Protein AF-A0A7H4PY98-F1 (afdb_monomer_lite)

Structure (mmCIF, N/CA/C/O backbone):
data_AF-A0A7H4PY98-F1
#
_entry.id   AF-A0A7H4PY98-F1
#
loop_
_atom_site.group_PDB
_atom_site.id
_atom_site.type_symbol
_atom_site.label_atom_id
_atom_site.label_alt_id
_atom_site.label_comp_id
_atom_site.label_asym_id
_atom_site.label_entity_id
_atom_site.label_seq_id
_atom_site.pdbx_PDB_ins_code
_atom_site.Cartn_x
_atom_site.Cartn_y
_atom_site.Cartn_z
_atom_site.occupancy
_atom_site.B_iso_or_equiv
_atom_site.auth_seq_id
_atom_site.auth_comp_id
_atom_site.auth_asym_id
_atom_site.auth_atom_id
_atom_site.pdbx_PDB_model_num
ATOM 1 N N . TRP A 1 1 ? -11.458 8.640 9.382 1.00 49.38 1 TRP A N 1
ATOM 2 C CA . TRP A 1 1 ? -10.167 9.128 9.898 1.00 49.38 1 TRP A CA 1
ATOM 3 C C . TRP A 1 1 ? -9.731 8.378 11.158 1.00 49.38 1 TRP A C 1
ATOM 5 O O . TRP A 1 1 ? -8.549 8.415 11.449 1.00 49.38 1 TRP A O 1
ATOM 15 N N . ASP A 1 2 ? -10.620 7.648 11.847 1.00 54.41 2 ASP A N 1
ATOM 16 C CA . ASP A 1 2 ? -10.265 6.823 13.019 1.00 54.41 2 ASP A CA 1
ATOM 17 C C . ASP A 1 2 ? -9.567 5.486 12.720 1.00 54.41 2 ASP A C 1
ATOM 19 O O . ASP A 1 2 ? -8.939 4.917 13.608 1.00 54.41 2 ASP A O 1
ATOM 23 N N . ASP A 1 3 ? -9.642 4.972 11.488 1.00 58.78 3 ASP A N 1
ATOM 24 C CA . ASP A 1 3 ? -9.021 3.691 11.145 1.00 58.78 3 ASP A CA 1
ATOM 25 C C . ASP A 1 3 ? -7.643 3.920 10.505 1.00 58.78 3 ASP A C 1
ATOM 27 O O . ASP A 1 3 ? -7.515 4.214 9.310 1.00 58.78 3 ASP A O 1
ATOM 31 N N . ALA A 1 4 ? -6.588 3.811 11.320 1.00 63.62 4 ALA A N 1
ATOM 32 C CA . ALA A 1 4 ? -5.194 3.943 10.883 1.00 63.62 4 ALA A CA 1
ATOM 33 C C . ALA A 1 4 ? -4.862 3.003 9.707 1.00 63.62 4 ALA A C 1
ATOM 35 O O . ALA A 1 4 ? -4.023 3.318 8.861 1.00 63.62 4 ALA A O 1
ATOM 36 N N . THR A 1 5 ? -5.587 1.890 9.603 1.00 61.88 5 THR A N 1
ATOM 37 C CA . THR A 1 5 ? -5.480 0.907 8.525 1.00 61.88 5 THR A CA 1
ATOM 38 C C . THR A 1 5 ? -5.905 1.437 7.155 1.00 61.88 5 THR A C 1
ATOM 40 O O . THR A 1 5 ? -5.516 0.869 6.140 1.00 61.88 5 THR A O 1
ATOM 43 N N . GLU A 1 6 ? -6.695 2.510 7.089 1.00 64.19 6 GLU A N 1
ATOM 44 C CA . GLU A 1 6 ? -7.095 3.149 5.826 1.00 64.19 6 GLU A CA 1
ATOM 45 C C . GLU A 1 6 ? -6.241 4.374 5.498 1.00 64.19 6 GLU A C 1
ATOM 47 O O . GLU A 1 6 ? -5.930 4.622 4.332 1.00 64.19 6 GLU A O 1
ATOM 52 N N . VAL A 1 7 ? -5.799 5.101 6.526 1.00 68.38 7 VAL A N 1
ATOM 53 C CA . VAL A 1 7 ? -5.007 6.329 6.370 1.00 68.38 7 VAL A CA 1
ATOM 54 C C . VAL A 1 7 ? -3.574 6.024 5.927 1.00 68.38 7 VAL A C 1
ATOM 56 O O . VAL A 1 7 ? -3.062 6.687 5.026 1.00 68.38 7 VAL A O 1
ATOM 59 N N . VAL A 1 8 ? -2.940 4.993 6.495 1.00 68.38 8 VAL A N 1
ATOM 60 C CA . VAL A 1 8 ? -1.570 4.581 6.138 1.00 68.38 8 VAL A CA 1
ATOM 61 C C . VAL A 1 8 ? -1.434 4.178 4.660 1.00 68.38 8 VAL A C 1
ATOM 63 O O . VAL A 1 8 ? -0.568 4.739 3.985 1.00 68.38 8 VAL A O 1
ATOM 66 N N . PRO A 1 9 ? -2.267 3.277 4.098 1.00 64.19 9 PRO A N 1
ATOM 67 C CA . PRO A 1 9 ? -2.163 2.926 2.685 1.00 64.19 9 PRO A CA 1
ATOM 68 C C . PRO A 1 9 ? -2.542 4.087 1.767 1.00 64.19 9 PRO A C 1
ATOM 70 O O . PRO A 1 9 ? -1.894 4.263 0.739 1.00 64.19 9 PRO A O 1
ATOM 73 N N . ALA A 1 10 ? -3.534 4.911 2.122 1.00 65.94 10 ALA A N 1
ATOM 74 C CA . ALA A 1 10 ? -3.905 6.077 1.320 1.00 65.94 10 ALA A CA 1
ATOM 75 C C . ALA A 1 10 ? -2.766 7.112 1.248 1.00 65.94 10 ALA A C 1
ATOM 77 O O . ALA A 1 10 ? -2.452 7.613 0.164 1.00 65.94 10 ALA A O 1
ATOM 78 N N . ALA A 1 11 ? -2.092 7.378 2.370 1.00 69.75 11 ALA A N 1
ATOM 79 C CA . ALA A 1 11 ? -0.924 8.254 2.418 1.00 69.75 11 ALA A CA 1
ATOM 80 C C . ALA A 1 11 ? 0.251 7.677 1.612 1.00 69.75 11 ALA A C 1
ATOM 82 O O . ALA A 1 11 ? 0.847 8.394 0.809 1.00 69.75 11 ALA A O 1
ATOM 83 N N . LEU A 1 12 ? 0.527 6.372 1.746 1.00 66.00 12 LEU A N 1
ATOM 84 C CA . LEU A 1 12 ? 1.547 5.684 0.945 1.00 66.00 12 LEU A CA 1
ATOM 85 C C . LEU A 1 12 ? 1.251 5.783 -0.554 1.00 66.00 12 LEU A C 1
ATOM 87 O O . LEU A 1 12 ? 2.137 6.107 -1.334 1.00 66.00 12 LEU A O 1
ATOM 91 N N . THR A 1 13 ? 0.001 5.544 -0.952 1.00 66.44 13 THR A N 1
ATOM 92 C CA . THR A 1 13 ? -0.440 5.617 -2.354 1.00 66.44 13 THR A CA 1
ATOM 93 C C . THR A 1 13 ? -0.223 7.017 -2.925 1.00 66.44 13 THR A C 1
ATOM 95 O O . THR A 1 13 ? 0.304 7.179 -4.025 1.00 66.44 13 THR A O 1
ATOM 98 N N . THR A 1 14 ? -0.598 8.037 -2.152 1.00 65.12 14 THR A N 1
ATOM 99 C CA . THR A 1 14 ? -0.497 9.444 -2.554 1.00 65.12 14 THR A CA 1
ATOM 100 C C . THR A 1 14 ? 0.960 9.902 -2.657 1.00 65.12 14 THR A C 1
ATOM 102 O O . THR A 1 14 ? 1.291 10.670 -3.555 1.00 65.12 14 THR A O 1
ATOM 105 N N . LEU A 1 15 ? 1.847 9.397 -1.792 1.00 70.38 15 LEU A N 1
ATOM 10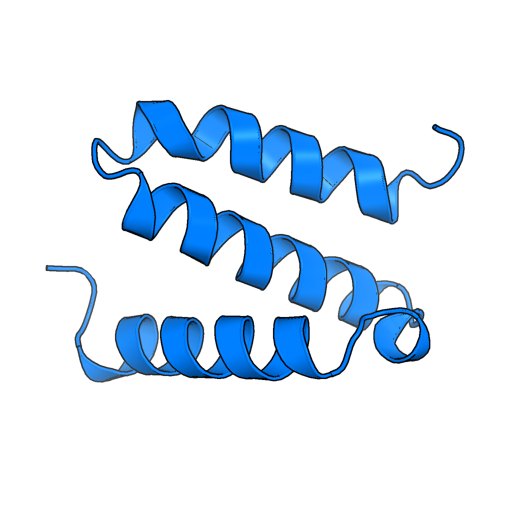6 C CA . LEU A 1 15 ? 3.284 9.685 -1.842 1.00 70.38 15 LEU A CA 1
ATOM 107 C C . LEU A 1 15 ? 4.009 8.908 -2.950 1.00 70.38 15 LEU A C 1
ATOM 109 O O . LEU A 1 15 ? 4.924 9.443 -3.573 1.00 70.38 15 LEU A O 1
ATOM 113 N N . LEU A 1 16 ? 3.597 7.671 -3.232 1.00 66.12 16 LEU A N 1
ATOM 114 C CA . LEU A 1 16 ? 4.229 6.829 -4.249 1.00 66.12 16 LEU A CA 1
ATOM 115 C C . LEU A 1 16 ? 3.852 7.232 -5.680 1.00 66.12 16 LEU A C 1
ATOM 117 O O . LEU A 1 16 ? 4.674 7.068 -6.579 1.00 66.12 16 LEU A O 1
ATOM 121 N N . MET A 1 17 ? 2.665 7.801 -5.921 1.00 65.12 17 MET A N 1
ATOM 122 C CA . MET A 1 17 ? 2.271 8.280 -7.257 1.00 65.12 17 MET A CA 1
ATOM 123 C C . MET A 1 17 ? 3.273 9.252 -7.909 1.00 65.12 17 MET A C 1
ATOM 125 O O . MET A 1 17 ? 3.674 8.977 -9.041 1.00 65.12 17 MET A O 1
ATOM 129 N N . PRO A 1 18 ? 3.722 10.341 -7.252 1.00 59.09 18 PRO A N 1
ATOM 130 C CA . PRO A 1 18 ? 4.741 11.216 -7.829 1.00 59.09 18 PRO A CA 1
ATOM 131 C C . PRO A 1 18 ? 6.136 10.577 -7.824 1.00 59.09 18 PRO A C 1
ATOM 133 O O . PRO A 1 18 ? 6.922 10.830 -8.732 1.00 59.09 18 PRO A O 1
ATOM 136 N N . PHE A 1 19 ? 6.447 9.724 -6.841 1.00 59.50 19 PHE A N 1
ATOM 137 C CA . PHE A 1 19 ? 7.792 9.163 -6.676 1.00 59.50 19 PHE A CA 1
ATOM 138 C C . PHE A 1 19 ? 8.122 8.041 -7.674 1.00 59.50 19 PHE A C 1
ATOM 140 O O . PHE A 1 19 ? 9.285 7.828 -8.000 1.00 59.50 19 PHE A O 1
ATOM 147 N N . THR A 1 20 ? 7.112 7.343 -8.204 1.00 58.50 20 THR A N 1
ATOM 148 C CA . THR A 1 20 ? 7.319 6.213 -9.130 1.00 58.50 20 THR A CA 1
ATOM 149 C C . THR A 1 20 ? 7.390 6.649 -10.604 1.00 58.50 20 THR A C 1
ATOM 151 O O . THR A 1 20 ? 7.488 5.792 -11.477 1.00 58.50 20 THR A O 1
ATOM 154 N N . TYR A 1 21 ? 7.280 7.956 -10.912 1.00 58.09 21 TYR A N 1
ATOM 155 C CA . TYR A 1 21 ? 7.229 8.530 -12.278 1.00 58.09 21 TYR A CA 1
ATOM 156 C C . TYR A 1 21 ? 6.188 7.888 -13.229 1.00 58.09 21 TYR A C 1
ATOM 158 O O . TYR A 1 21 ? 6.148 8.174 -14.424 1.00 58.09 21 TYR A O 1
ATOM 166 N N . SER A 1 22 ? 5.304 7.044 -12.693 1.00 64.19 22 SER A N 1
ATOM 167 C CA . SER A 1 22 ? 4.288 6.280 -13.405 1.00 64.19 22 SER A CA 1
ATOM 168 C C . SER A 1 22 ? 3.055 6.179 -12.518 1.00 64.19 22 SER A C 1
ATOM 170 O O . SER A 1 22 ? 3.046 5.475 -11.504 1.00 64.19 22 SER A O 1
ATOM 172 N N . ILE A 1 23 ? 1.994 6.883 -12.921 1.00 70.44 23 ILE A N 1
ATOM 173 C CA . ILE A 1 23 ? 0.694 6.894 -12.233 1.00 70.44 23 ILE A CA 1
ATOM 174 C C . ILE A 1 23 ? 0.168 5.459 -12.080 1.00 70.44 23 ILE A C 1
ATOM 176 O O . ILE A 1 23 ? -0.355 5.096 -11.029 1.00 70.44 23 ILE A O 1
ATOM 180 N N . ALA A 1 24 ? 0.375 4.621 -13.102 1.00 71.75 24 ALA A N 1
ATOM 181 C CA . ALA A 1 24 ? -0.029 3.220 -13.089 1.00 71.75 24 ALA A CA 1
ATOM 182 C C . ALA A 1 24 ? 0.693 2.412 -11.997 1.00 71.75 24 ALA A C 1
ATOM 184 O O . ALA A 1 24 ? 0.041 1.665 -11.269 1.00 71.75 24 ALA A O 1
ATOM 185 N N . ASN A 1 25 ? 2.010 2.588 -11.838 1.00 71.31 25 ASN A N 1
ATOM 186 C CA . ASN A 1 25 ? 2.762 1.889 -10.793 1.00 71.31 25 ASN A CA 1
ATOM 187 C C . ASN A 1 25 ? 2.443 2.436 -9.393 1.00 71.31 25 ASN A C 1
ATOM 189 O O . ASN A 1 25 ? 2.298 1.650 -8.461 1.00 71.31 25 ASN A O 1
ATOM 193 N N . GLY A 1 26 ? 2.250 3.751 -9.243 1.00 73.44 26 GLY A N 1
ATOM 194 C CA . GLY A 1 26 ? 1.850 4.351 -7.965 1.00 73.44 26 GLY A CA 1
ATOM 195 C C . GLY A 1 26 ? 0.476 3.873 -7.480 1.00 73.44 26 GLY A C 1
ATOM 196 O O . GLY A 1 26 ? 0.314 3.511 -6.315 1.00 73.44 26 GLY A O 1
ATOM 197 N N . VAL A 1 27 ? -0.502 3.790 -8.387 1.00 76.19 27 VAL A N 1
ATOM 198 C CA . VAL A 1 27 ? -1.838 3.240 -8.096 1.00 76.19 27 VAL A CA 1
ATOM 199 C C . VAL A 1 27 ? -1.771 1.749 -7.757 1.00 76.19 27 VAL A C 1
ATOM 201 O O . VAL A 1 27 ? -2.411 1.308 -6.802 1.00 76.19 27 VAL A O 1
ATOM 204 N N . ALA A 1 28 ? -0.976 0.971 -8.494 1.00 76.69 28 ALA A N 1
ATOM 205 C CA . ALA A 1 28 ? -0.776 -0.451 -8.228 1.00 76.69 28 ALA A CA 1
ATOM 206 C C . ALA A 1 28 ? -0.219 -0.705 -6.823 1.00 76.69 28 ALA A C 1
ATOM 208 O O . ALA A 1 28 ? -0.764 -1.513 -6.068 1.00 76.69 28 ALA A O 1
ATOM 209 N N . PHE A 1 29 ? 0.831 0.029 -6.456 1.00 76.81 29 PHE A N 1
ATOM 210 C CA . PHE A 1 29 ? 1.446 -0.070 -5.137 1.00 76.81 29 PHE A CA 1
ATOM 211 C C . PHE A 1 29 ? 0.467 0.322 -4.029 1.00 76.81 29 PHE A C 1
ATOM 213 O O . PHE A 1 29 ? 0.442 -0.302 -2.970 1.00 76.81 29 PHE A O 1
ATOM 220 N N . GLY A 1 30 ? -0.391 1.308 -4.297 1.00 77.25 30 GLY A N 1
ATOM 221 C CA . GLY A 1 30 ? -1.454 1.705 -3.388 1.00 77.25 30 GLY A CA 1
ATOM 222 C C . GLY A 1 30 ? -2.484 0.614 -3.121 1.00 77.25 30 GLY A C 1
ATOM 223 O O . GLY A 1 30 ? -2.798 0.329 -1.963 1.00 77.25 30 GLY A O 1
ATOM 224 N N . PHE A 1 31 ? -2.961 -0.057 -4.173 1.00 81.12 31 PHE A N 1
ATOM 225 C CA . PHE A 1 31 ? -3.887 -1.183 -4.027 1.00 81.12 31 PHE A CA 1
ATOM 226 C C . PHE A 1 31 ? -3.250 -2.376 -3.309 1.00 81.12 31 PHE A C 1
ATOM 228 O O . PHE A 1 31 ? -3.903 -2.980 -2.457 1.00 81.12 31 PHE A O 1
ATOM 235 N N . ILE A 1 32 ? -1.984 -2.690 -3.600 1.00 82.75 32 ILE A N 1
ATOM 236 C CA . ILE A 1 32 ? -1.247 -3.767 -2.923 1.00 82.75 32 ILE A CA 1
ATOM 237 C C . ILE A 1 32 ? -1.055 -3.438 -1.437 1.00 82.75 32 ILE A C 1
ATOM 239 O O . ILE A 1 32 ? -1.377 -4.271 -0.591 1.00 82.75 32 ILE A O 1
ATOM 243 N N . SER A 1 33 ? -0.606 -2.223 -1.102 1.00 78.62 33 SER A N 1
ATOM 244 C CA . SER A 1 33 ? -0.455 -1.779 0.292 1.00 78.62 33 SER A CA 1
ATOM 245 C C . SER A 1 33 ? -1.783 -1.781 1.042 1.00 78.62 33 SER A C 1
ATOM 247 O O . SER A 1 33 ? -1.837 -2.254 2.173 1.00 78.62 33 SER A O 1
ATOM 249 N N . TYR A 1 34 ? -2.871 -1.306 0.427 1.00 77.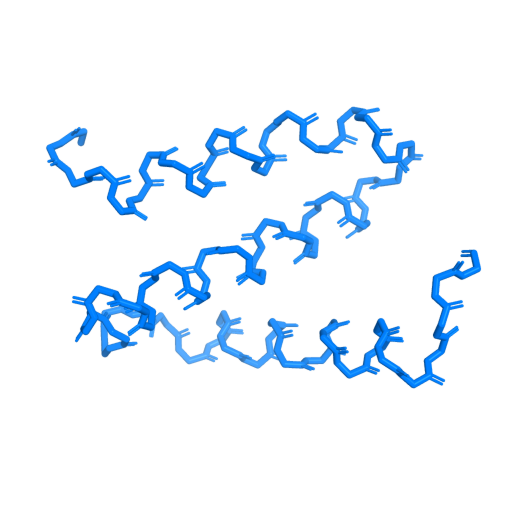06 34 TYR A N 1
ATOM 250 C CA . TYR A 1 34 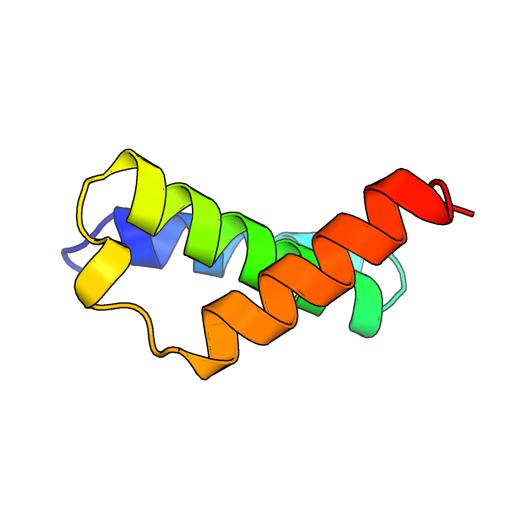? -4.201 -1.319 1.044 1.00 77.06 34 TYR A CA 1
ATOM 251 C C . TYR A 1 34 ? -4.696 -2.744 1.314 1.00 77.06 34 TYR A C 1
ATOM 253 O O . TYR A 1 34 ? -5.134 -3.047 2.426 1.00 77.06 34 TYR A O 1
ATOM 261 N N . ALA A 1 35 ? -4.592 -3.632 0.321 1.00 81.38 35 ALA A N 1
ATOM 262 C CA . ALA A 1 35 ? -4.980 -5.030 0.470 1.00 81.38 35 ALA A CA 1
ATOM 263 C C . ALA A 1 35 ? -4.120 -5.742 1.529 1.00 81.38 35 ALA A C 1
ATOM 265 O O . ALA A 1 35 ? -4.664 -6.432 2.389 1.00 81.38 35 ALA A O 1
ATOM 266 N N . GLY A 1 36 ? -2.802 -5.518 1.523 1.00 81.12 36 GLY A N 1
ATOM 267 C CA . GLY A 1 36 ? -1.868 -6.073 2.502 1.00 81.12 36 GLY A CA 1
ATOM 268 C C . GLY A 1 36 ? -2.131 -5.5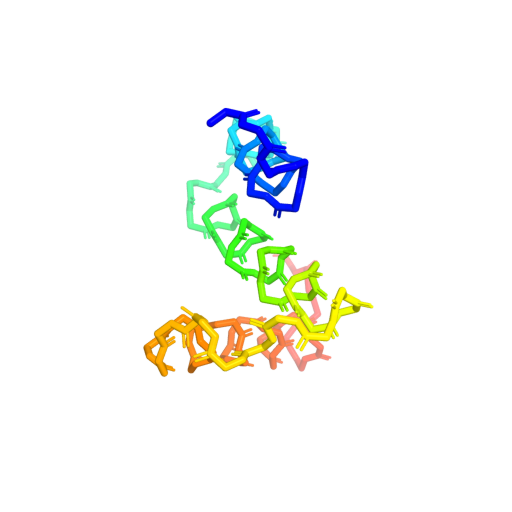79 3.925 1.00 81.12 36 GLY A C 1
ATOM 269 O O . GLY A 1 36 ? -2.189 -6.383 4.850 1.00 81.12 36 GLY A O 1
ATOM 270 N N . LEU A 1 37 ?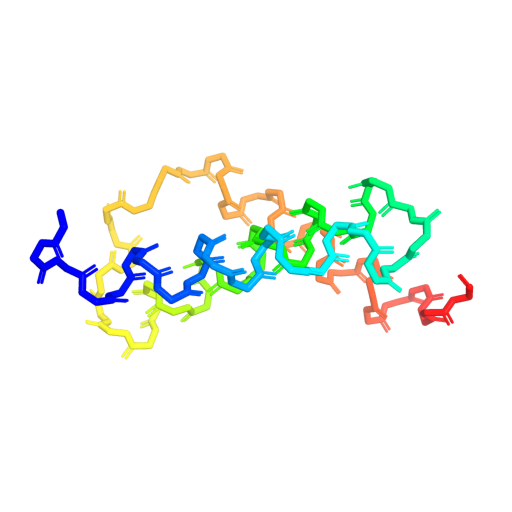 -2.374 -4.280 4.116 1.00 76.06 37 LEU A N 1
ATOM 271 C CA . LEU A 1 37 ? -2.668 -3.709 5.435 1.00 76.06 37 LEU A CA 1
ATOM 272 C C . LEU A 1 37 ? -4.004 -4.199 5.999 1.00 76.06 37 LEU A C 1
ATOM 274 O O . LEU A 1 37 ? -4.059 -4.589 7.166 1.00 76.06 37 LEU A O 1
ATOM 278 N N . LYS A 1 38 ? -5.065 -4.264 5.182 1.00 74.44 38 LYS A N 1
ATOM 279 C CA . LYS A 1 38 ? -6.350 -4.863 5.591 1.00 74.44 38 LYS A CA 1
ATOM 280 C C . LYS A 1 38 ? -6.229 -6.370 5.852 1.00 74.44 38 LYS A C 1
ATOM 282 O O . LYS A 1 38 ? -6.955 -6.888 6.697 1.00 74.44 38 LYS A O 1
ATOM 287 N N . LEU A 1 39 ? -5.325 -7.076 5.167 1.00 78.31 39 LEU A N 1
ATOM 288 C CA . LEU A 1 39 ? -5.032 -8.485 5.446 1.00 78.31 39 LEU A CA 1
ATOM 289 C C . LEU A 1 39 ? -4.339 -8.650 6.808 1.00 78.31 39 LEU A C 1
ATOM 291 O O . LEU A 1 39 ? -4.787 -9.455 7.621 1.00 78.31 39 LEU A O 1
ATOM 295 N N . LEU A 1 40 ? -3.297 -7.859 7.079 1.00 75.69 40 LEU A N 1
ATOM 296 C CA . LEU A 1 40 ? -2.504 -7.926 8.315 1.00 75.69 40 LEU A CA 1
ATOM 297 C C . LEU A 1 40 ? -3.283 -7.501 9.566 1.00 75.69 40 LEU A C 1
ATOM 299 O O . LEU A 1 40 ? -3.015 -7.990 10.657 1.00 75.69 40 LEU A O 1
ATOM 303 N N . THR A 1 41 ? -4.275 -6.629 9.415 1.00 73.25 41 THR A N 1
ATOM 304 C CA . THR A 1 41 ? -5.174 -6.207 10.505 1.00 73.25 41 THR A CA 1
ATOM 305 C C . THR A 1 41 ? -6.385 -7.123 10.690 1.00 73.25 41 THR A C 1
ATOM 307 O O . THR A 1 41 ? -7.249 -6.838 11.516 1.00 73.25 41 THR A O 1
ATOM 310 N N . GLY A 1 42 ? -6.493 -8.215 9.924 1.00 72.25 42 GLY A N 1
ATOM 311 C CA . GLY A 1 42 ? -7.623 -9.149 9.998 1.00 72.25 42 GLY A CA 1
ATOM 312 C C . GLY A 1 42 ? -8.936 -8.602 9.420 1.00 72.25 42 GLY A C 1
ATOM 313 O O . GLY A 1 42 ? -9.956 -9.289 9.436 1.00 72.25 42 GLY A O 1
ATOM 314 N N . GLN A 1 43 ? -8.922 -7.396 8.846 1.00 74.25 43 GLN A N 1
ATOM 315 C CA . GLN A 1 43 ? -10.080 -6.732 8.241 1.00 74.25 43 GLN A CA 1
ATOM 316 C C . GLN A 1 43 ? -10.237 -7.044 6.738 1.00 74.25 43 GLN A C 1
ATOM 318 O O . GLN A 1 43 ? -10.919 -6.320 6.008 1.00 74.25 43 GLN A O 1
ATOM 323 N N . ALA A 1 44 ? -9.654 -8.150 6.261 1.00 71.44 44 ALA A N 1
ATOM 324 C CA . ALA A 1 44 ? -9.635 -8.543 4.849 1.00 71.44 44 ALA A CA 1
ATOM 325 C C . ALA A 1 44 ? -11.034 -8.602 4.205 1.00 71.44 44 ALA A C 1
ATOM 327 O O . ALA A 1 44 ? -11.184 -8.330 3.015 1.00 71.44 44 ALA A O 1
ATOM 328 N N . ARG A 1 45 ? -12.068 -8.910 5.000 1.00 69.12 45 ARG A N 1
ATOM 329 C CA . ARG A 1 45 ? -13.463 -9.052 4.553 1.00 69.12 45 ARG A CA 1
ATOM 330 C C . ARG A 1 45 ? -14.165 -7.721 4.248 1.00 69.12 45 ARG A C 1
ATOM 332 O O . ARG A 1 45 ? -15.196 -7.730 3.587 1.00 69.12 45 ARG A O 1
ATOM 339 N N . GLN A 1 46 ? -13.624 -6.593 4.712 1.00 72.19 46 GLN A N 1
ATOM 340 C CA . GLN A 1 46 ? -14.144 -5.259 4.379 1.00 72.19 46 GLN A CA 1
ATOM 341 C C . GLN A 1 46 ? -13.627 -4.740 3.030 1.00 72.19 46 GLN A C 1
ATOM 343 O O . GLN A 1 46 ? -14.155 -3.769 2.491 1.00 72.19 46 GLN A O 1
ATOM 348 N N . VAL A 1 47 ? -12.592 -5.373 2.474 1.00 76.31 47 VAL A N 1
ATOM 349 C CA . VAL A 1 47 ? -12.029 -4.994 1.179 1.00 76.31 47 VAL A CA 1
ATOM 350 C C . VAL A 1 47 ? -12.918 -5.537 0.068 1.00 76.31 47 VAL A C 1
ATOM 352 O O . VAL A 1 47 ? -13.243 -6.724 0.041 1.00 76.31 47 VAL A O 1
ATOM 355 N N . LYS A 1 48 ? -13.296 -4.679 -0.887 1.00 79.50 48 LYS A N 1
ATOM 356 C CA . LYS A 1 48 ? -14.069 -5.122 -2.053 1.00 79.50 48 LYS A CA 1
ATOM 357 C C . LYS A 1 48 ? -13.278 -6.174 -2.851 1.00 79.50 48 LYS A C 1
ATOM 359 O O . LYS A 1 48 ? -12.088 -5.964 -3.089 1.00 79.50 48 LYS A O 1
ATOM 364 N N . PRO A 1 49 ? -13.924 -7.235 -3.369 1.00 79.88 49 PRO A N 1
ATOM 365 C CA . PRO A 1 49 ? -13.251 -8.287 -4.141 1.00 79.88 49 PRO A CA 1
ATOM 366 C C . PRO A 1 49 ? -12.451 -7.759 -5.341 1.00 79.88 49 PRO A C 1
ATOM 368 O O . PRO A 1 49 ? -11.382 -8.268 -5.653 1.00 79.88 49 PRO A O 1
ATOM 371 N N . VAL A 1 50 ? -12.930 -6.683 -5.974 1.00 81.88 50 VAL A N 1
ATOM 372 C CA . VAL A 1 50 ? -12.231 -5.986 -7.067 1.00 81.88 50 VAL A CA 1
ATOM 373 C C . VAL A 1 50 ? -10.827 -5.525 -6.668 1.00 81.88 50 VAL A C 1
ATOM 375 O O . VAL A 1 50 ? -9.897 -5.663 -7.454 1.00 81.88 50 VAL A O 1
ATOM 378 N N . VAL A 1 51 ? -10.653 -5.017 -5.446 1.00 82.69 51 VAL A N 1
ATOM 379 C CA . VAL A 1 51 ? -9.353 -4.521 -4.970 1.00 82.69 51 VAL A CA 1
ATOM 380 C C . VAL A 1 51 ? -8.370 -5.674 -4.791 1.00 82.69 51 VAL A C 1
ATOM 382 O O . VAL A 1 51 ? -7.206 -5.544 -5.156 1.00 82.69 51 VAL A O 1
ATOM 385 N N . TRP A 1 52 ? -8.853 -6.825 -4.318 1.00 82.38 52 TRP A N 1
ATOM 386 C CA . TRP A 1 52 ? -8.060 -8.049 -4.226 1.00 82.38 52 TRP A CA 1
ATOM 387 C C . TRP A 1 52 ? -7.602 -8.556 -5.591 1.00 82.38 52 TRP A C 1
ATOM 389 O O . TRP A 1 52 ? -6.440 -8.923 -5.738 1.00 82.38 52 TRP A O 1
ATOM 399 N N . ILE A 1 53 ? -8.481 -8.533 -6.596 1.00 86.25 53 ILE A N 1
ATOM 400 C CA . ILE A 1 53 ? -8.134 -8.945 -7.963 1.00 86.25 53 ILE A CA 1
ATOM 401 C C . ILE A 1 53 ? -7.053 -8.025 -8.535 1.00 86.25 53 ILE A C 1
ATOM 403 O O . ILE A 1 53 ? -6.045 -8.508 -9.043 1.00 86.25 53 ILE A O 1
ATOM 407 N N . ILE A 1 54 ? -7.226 -6.705 -8.415 1.00 84.69 54 ILE A N 1
ATOM 408 C CA . ILE A 1 54 ? -6.256 -5.724 -8.923 1.00 84.69 54 ILE A CA 1
ATOM 409 C C . ILE A 1 54 ? -4.911 -5.883 -8.207 1.00 84.69 54 ILE A C 1
ATOM 411 O O . ILE A 1 54 ? -3.877 -5.981 -8.866 1.00 84.69 54 ILE A O 1
ATOM 415 N N . ALA A 1 55 ? -4.922 -5.965 -6.874 1.00 84.19 55 ALA A N 1
ATOM 416 C CA . ALA A 1 55 ? -3.716 -6.179 -6.087 1.00 84.19 55 ALA A CA 1
ATOM 417 C C . ALA A 1 55 ? -3.010 -7.483 -6.485 1.00 84.19 55 ALA A C 1
ATOM 419 O O . ALA A 1 55 ? -1.805 -7.462 -6.698 1.00 84.19 55 ALA A O 1
ATOM 420 N N . ALA A 1 56 ? -3.740 -8.588 -6.664 1.00 84.75 56 ALA A N 1
ATOM 421 C CA . ALA A 1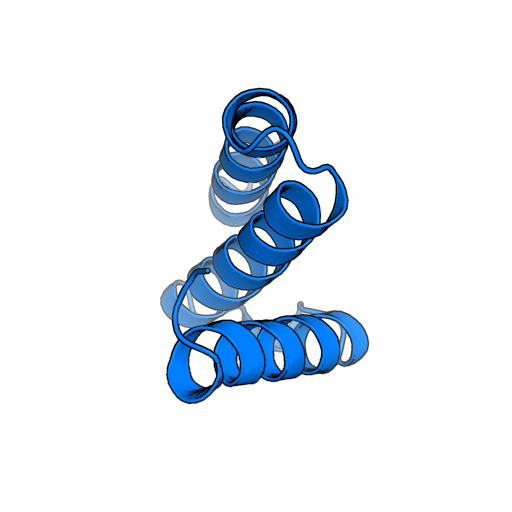 56 ? -3.170 -9.870 -7.075 1.00 84.75 56 ALA A CA 1
ATOM 422 C C . ALA A 1 56 ? -2.557 -9.821 -8.483 1.00 84.75 56 ALA A C 1
ATOM 424 O O . ALA A 1 56 ? -1.458 -10.330 -8.682 1.00 84.75 56 ALA A O 1
ATOM 425 N N . VAL A 1 57 ? -3.222 -9.176 -9.446 1.00 85.88 57 VAL A N 1
ATOM 426 C CA . VAL A 1 57 ? -2.706 -9.016 -10.817 1.00 85.88 57 VAL A CA 1
ATOM 427 C C . VAL A 1 57 ? -1.422 -8.188 -10.828 1.00 85.88 57 VAL A C 1
ATOM 429 O O . VAL A 1 57 ? -0.446 -8.573 -11.470 1.00 85.88 57 VAL A O 1
ATOM 432 N N . PHE A 1 58 ? -1.389 -7.070 -10.099 1.00 81.56 58 PHE A N 1
ATOM 433 C CA . PHE A 1 58 ? -0.188 -6.240 -10.019 1.00 81.56 58 PHE A CA 1
ATOM 434 C C . PHE A 1 58 ? 0.931 -6.895 -9.213 1.00 81.56 58 PHE A C 1
ATOM 436 O O . PHE A 1 58 ? 2.089 -6.776 -9.602 1.00 81.56 58 PHE A O 1
ATOM 443 N N . LEU A 1 59 ? 0.603 -7.620 -8.142 1.00 82.25 59 LEU A N 1
ATOM 444 C CA . LEU A 1 59 ? 1.570 -8.407 -7.382 1.00 82.25 59 LEU A CA 1
ATOM 445 C C . LEU A 1 59 ? 2.196 -9.481 -8.276 1.00 82.25 59 LEU A C 1
ATOM 447 O O . LEU A 1 59 ? 3.415 -9.615 -8.305 1.00 82.25 59 LEU A O 1
ATOM 451 N N . PHE A 1 60 ? 1.374 -10.188 -9.058 1.00 84.50 60 PHE A N 1
ATOM 452 C CA . PHE A 1 60 ? 1.836 -11.179 -10.025 1.00 84.50 60 PHE A CA 1
ATOM 453 C C . PHE A 1 60 ? 2.728 -10.538 -11.088 1.00 84.50 60 PHE A C 1
ATOM 455 O O . PHE A 1 60 ? 3.811 -11.041 -11.359 1.00 84.50 60 PHE A O 1
ATOM 462 N N . ARG A 1 61 ? 2.337 -9.379 -11.632 1.00 79.44 61 ARG A N 1
ATOM 463 C CA . ARG A 1 61 ? 3.182 -8.609 -12.553 1.00 79.44 61 ARG A CA 1
ATOM 464 C C . ARG A 1 61 ? 4.524 -8.242 -11.914 1.00 79.44 61 ARG A C 1
ATOM 466 O O . ARG A 1 61 ? 5.547 -8.412 -12.557 1.00 79.44 61 ARG A O 1
ATOM 473 N N . TYR A 1 62 ? 4.548 -7.780 -10.668 1.00 77.12 62 TYR A N 1
ATOM 474 C CA . TYR A 1 62 ? 5.790 -7.378 -10.001 1.00 77.12 62 TYR A CA 1
ATOM 475 C C . TYR A 1 62 ? 6.722 -8.570 -9.736 1.00 77.12 62 TYR A C 1
ATOM 477 O O . TYR A 1 62 ? 7.929 -8.463 -9.930 1.00 77.12 62 TYR A O 1
ATOM 485 N N . PHE A 1 63 ? 6.156 -9.712 -9.332 1.00 80.38 63 PHE A N 1
ATOM 486 C CA . PHE A 1 63 ? 6.910 -10.938 -9.056 1.00 80.38 63 PHE A CA 1
ATOM 487 C C . PHE A 1 63 ? 7.386 -11.654 -10.326 1.00 80.38 63 PHE A C 1
ATOM 489 O O . PHE A 1 63 ? 8.457 -12.251 -10.315 1.00 80.38 63 PHE A O 1
ATOM 496 N N . TYR A 1 64 ? 6.592 -11.624 -11.401 1.00 77.31 64 TYR A N 1
ATOM 497 C CA . TYR A 1 64 ? 6.834 -12.411 -12.615 1.00 77.31 64 TYR A CA 1
ATOM 498 C C . TYR A 1 64 ? 7.507 -11.608 -13.737 1.00 77.31 64 TYR A C 1
ATOM 500 O O . TYR A 1 64 ? 8.294 -12.173 -14.487 1.00 77.31 64 TYR A O 1
ATOM 508 N N . LEU A 1 65 ? 7.208 -10.307 -13.862 1.00 67.25 65 LEU A N 1
ATOM 509 C CA . LEU A 1 65 ? 7.833 -9.405 -14.843 1.00 67.25 65 LEU A CA 1
ATOM 510 C C . LEU A 1 65 ? 8.962 -8.549 -14.250 1.00 67.25 65 LEU A C 1
ATOM 512 O O . LEU A 1 65 ? 9.554 -7.789 -14.995 1.00 67.25 65 LEU A O 1
ATOM 516 N N . GLY A 1 66 ? 9.257 -8.658 -12.949 1.00 57.19 66 GLY A N 1
ATOM 517 C CA . GLY A 1 66 ? 10.462 -8.102 -12.328 1.00 57.19 66 GLY A CA 1
ATOM 518 C C . GLY A 1 66 ? 10.758 -6.642 -12.674 1.00 57.19 66 GLY A C 1
ATOM 519 O O . GLY A 1 66 ? 11.657 -6.406 -13.456 1.00 57.19 66 GLY A O 1
ATOM 520 N N . ALA A 1 67 ? 10.033 -5.702 -12.052 1.00 51.59 67 ALA A N 1
ATOM 521 C CA . ALA A 1 67 ? 10.355 -4.267 -11.947 1.00 51.59 67 ALA A CA 1
ATOM 522 C C . ALA A 1 67 ? 11.332 -3.701 -13.010 1.00 51.59 67 ALA A C 1
ATOM 524 O O . ALA A 1 67 ? 12.424 -3.256 -12.663 1.00 51.59 67 ALA A O 1
ATOM 525 N N . GLU A 1 68 ? 10.932 -3.738 -14.284 1.00 44.41 68 GLU A N 1
ATOM 526 C CA . GLU A 1 68 ? 11.621 -3.045 -15.384 1.00 44.41 68 GLU A CA 1
ATOM 527 C C . GLU A 1 68 ? 11.171 -1.582 -15.485 1.00 44.41 68 GLU A C 1
ATOM 529 O O . GLU A 1 68 ? 9.939 -1.328 -15.400 1.00 44.41 68 GLU A O 1
#

Foldseek 3Di:
DPDPLLVVLVVQLVVQCVVVVDVVVSVLSSLLSSCVSCVVVVNNVVDDVVSVVSNVVSVCCCVPVPDD

Radius of gyration: 12.0 Å; chains: 1; bounding box: 26×24×28 Å

Secondary structure (DSSP, 8-state):
---HHHHHHHHHHHHHHHHTS-HHHHHHHHHHHHHHHHHHTT-GGGS-HHHHHHHHHHHHHHHHH---

pLDDT: mean 71.94, std 9.56, range [44.41, 86.25]

Sequence (68 aa):
WDDATEVVPAALTTLLMPFTYSIANGVAFGFISYAGLKLLTGQARQVKPVVWIIAAVFLFRYFYLGAE